Protein AF-A0A662U3Y4-F1 (afdb_monomer_lite)

Sequence (164 aa):
MKIFAPLILTIVFHELVHVAIAVKLGYKVKVGYGRIRFNPVMYVKVVSGIRKKHYIAIILSPLIILSLAAIGLALVIPNSLIKQALSVLFIMNTAGSSGDILLALSVMRISEDALVEDYGTMIVANKPIPSPYSERVSLIVKLLAILAVLTLIVLFKVKVIVVK

pLDDT: mean 86.78, std 12.14, range [46.12, 98.06]

Structure (mmCIF, N/CA/C/O backbone):
data_AF-A0A662U3Y4-F1
#
_entry.id   AF-A0A662U3Y4-F1
#
loop_
_atom_site.group_PDB
_atom_site.id
_atom_site.type_symbol
_atom_site.label_atom_id
_atom_site.label_alt_id
_atom_site.label_comp_id
_atom_site.label_asym_id
_atom_site.label_entity_id
_atom_site.label_seq_id
_atom_site.pdbx_PDB_ins_code
_atom_site.Cartn_x
_atom_site.Cartn_y
_atom_site.Cartn_z
_atom_site.occupancy
_atom_site.B_iso_or_equiv
_atom_site.auth_seq_id
_atom_site.auth_comp_id
_atom_site.auth_asym_id
_atom_site.auth_atom_id
_atom_site.pdbx_PDB_model_num
ATOM 1 N N . MET A 1 1 ? 2.814 -4.143 -26.280 1.00 49.00 1 MET A N 1
ATOM 2 C CA . MET A 1 1 ? 2.608 -5.322 -25.400 1.00 49.00 1 MET A CA 1
ATOM 3 C C . MET A 1 1 ? 3.554 -5.403 -24.193 1.00 49.00 1 MET A C 1
ATOM 5 O O . MET A 1 1 ? 3.111 -5.891 -23.166 1.00 49.00 1 MET A O 1
ATOM 9 N N . LYS A 1 2 ? 4.806 -4.907 -24.253 1.00 64.75 2 LYS A N 1
ATOM 10 C CA . LYS A 1 2 ? 5.829 -5.117 -23.198 1.00 64.75 2 LYS A CA 1
ATOM 11 C C . LYS A 1 2 ? 5.520 -4.534 -21.798 1.00 64.75 2 LYS A C 1
ATOM 13 O O . LYS A 1 2 ? 6.043 -5.056 -20.826 1.00 64.75 2 LYS A O 1
ATOM 18 N N . ILE A 1 3 ? 4.677 -3.501 -21.680 1.00 72.00 3 ILE A N 1
ATOM 19 C CA . ILE A 1 3 ? 4.374 -2.818 -20.395 1.00 72.00 3 ILE A CA 1
ATOM 20 C C . ILE A 1 3 ? 3.070 -3.325 -19.750 1.00 72.00 3 ILE A C 1
ATOM 22 O O . ILE A 1 3 ? 2.935 -3.332 -18.530 1.00 72.00 3 ILE A O 1
ATOM 26 N N . PHE A 1 4 ? 2.124 -3.815 -20.557 1.00 82.19 4 PHE A N 1
ATOM 27 C CA . PHE A 1 4 ? 0.812 -4.259 -20.074 1.00 82.19 4 PHE A CA 1
ATOM 28 C C . PHE A 1 4 ? 0.886 -5.521 -19.210 1.00 82.19 4 PHE A C 1
ATOM 30 O O . PHE A 1 4 ? 0.186 -5.612 -18.208 1.00 82.19 4 PHE A O 1
ATOM 37 N N . ALA A 1 5 ? 1.755 -6.473 -19.560 1.00 86.81 5 ALA A N 1
ATOM 38 C CA . ALA A 1 5 ? 1.930 -7.682 -18.758 1.00 86.81 5 ALA A CA 1
ATOM 39 C C . ALA A 1 5 ? 2.477 -7.371 -17.345 1.00 86.81 5 ALA A C 1
ATOM 41 O O . ALA A 1 5 ? 1.836 -7.779 -16.378 1.00 86.81 5 ALA A O 1
ATOM 42 N N . PRO A 1 6 ? 3.566 -6.588 -17.179 1.00 86.12 6 PRO A N 1
ATOM 43 C CA . PRO A 1 6 ? 4.014 -6.133 -15.860 1.00 86.12 6 PRO A CA 1
ATOM 44 C C . PRO A 1 6 ? 2.945 -5.375 -15.064 1.00 86.12 6 PRO A C 1
ATOM 46 O O . PRO A 1 6 ? 2.835 -5.579 -13.860 1.00 86.12 6 PRO A O 1
ATOM 49 N N . LEU A 1 7 ? 2.131 -4.539 -15.719 1.00 88.12 7 LEU A N 1
ATOM 50 C CA . LEU A 1 7 ? 1.027 -3.821 -15.072 1.00 88.12 7 LEU A CA 1
ATOM 51 C C . LEU A 1 7 ? -0.002 -4.777 -14.458 1.00 88.12 7 LEU A C 1
ATOM 53 O O . LEU A 1 7 ? -0.304 -4.675 -13.272 1.00 88.12 7 LEU A O 1
ATOM 57 N N . ILE A 1 8 ? -0.506 -5.725 -15.252 1.00 90.00 8 ILE A N 1
ATOM 58 C CA . ILE A 1 8 ? -1.490 -6.714 -14.789 1.00 90.00 8 ILE A CA 1
ATOM 59 C C . ILE A 1 8 ? -0.893 -7.565 -13.665 1.00 90.00 8 ILE A C 1
ATOM 61 O O . ILE A 1 8 ? -1.531 -7.757 -12.632 1.00 90.00 8 ILE A O 1
ATOM 65 N N . LEU A 1 9 ? 0.351 -8.023 -13.834 1.00 90.94 9 LEU A N 1
ATOM 66 C CA . LEU A 1 9 ? 1.056 -8.791 -12.809 1.00 90.94 9 LEU A CA 1
ATOM 67 C C . LEU A 1 9 ? 1.222 -8.002 -11.510 1.00 90.94 9 LEU A C 1
ATOM 69 O O . LEU A 1 9 ? 1.093 -8.584 -10.440 1.00 90.94 9 LEU A O 1
ATOM 73 N N . THR A 1 10 ? 1.463 -6.693 -11.585 1.00 93.69 10 THR A N 1
ATOM 74 C CA . THR A 1 10 ? 1.586 -5.846 -10.391 1.00 93.69 10 THR A CA 1
ATOM 75 C C . THR A 1 10 ? 0.298 -5.852 -9.583 1.00 93.69 10 THR A C 1
ATOM 77 O O . THR A 1 10 ? 0.357 -6.071 -8.380 1.00 93.69 10 THR A O 1
ATOM 80 N N . ILE A 1 11 ? -0.854 -5.682 -10.239 1.00 91.12 11 ILE A N 1
ATOM 81 C CA . ILE A 1 11 ? -2.164 -5.722 -9.572 1.00 91.12 11 ILE A CA 1
ATOM 82 C C . ILE A 1 11 ? -2.371 -7.089 -8.913 1.00 91.12 11 ILE A C 1
ATOM 84 O O . ILE A 1 11 ? -2.709 -7.166 -7.738 1.00 91.12 11 ILE A O 1
ATOM 88 N N . VAL A 1 12 ? -2.106 -8.175 -9.645 1.00 92.06 12 VAL A N 1
ATOM 89 C CA . VAL A 1 12 ? -2.259 -9.537 -9.114 1.00 92.06 12 VAL A CA 1
ATOM 90 C C . VAL A 1 12 ? -1.364 -9.759 -7.894 1.00 92.06 12 VAL A C 1
ATOM 92 O O . VAL A 1 12 ? -1.845 -10.214 -6.861 1.00 92.06 12 VAL A O 1
ATOM 95 N N . PHE A 1 13 ? -0.074 -9.426 -7.976 1.00 95.00 13 PHE A N 1
ATOM 96 C CA . PHE A 1 13 ? 0.845 -9.610 -6.854 1.00 95.00 13 PHE A CA 1
ATOM 97 C C . PHE A 1 13 ? 0.498 -8.724 -5.659 1.00 95.00 13 PHE A C 1
ATOM 99 O O . PHE A 1 13 ? 0.624 -9.181 -4.526 1.00 95.00 13 PHE A O 1
ATOM 106 N N . HIS A 1 14 ? 0.052 -7.494 -5.898 1.00 95.31 14 HIS A N 1
ATOM 107 C CA . HIS A 1 14 ? -0.353 -6.562 -4.852 1.00 95.31 14 HIS A CA 1
ATOM 108 C C . HIS A 1 14 ? -1.487 -7.142 -4.000 1.00 95.31 14 HIS A C 1
ATOM 110 O O . HIS A 1 14 ? -1.327 -7.328 -2.793 1.00 95.31 14 HIS A O 1
ATOM 116 N N . GLU A 1 15 ? -2.576 -7.558 -4.648 1.00 91.44 15 GLU A N 1
ATOM 117 C CA . GLU A 1 15 ? -3.715 -8.177 -3.964 1.00 91.44 15 GLU A CA 1
ATOM 118 C C . GLU A 1 15 ? -3.331 -9.497 -3.282 1.00 91.44 15 GLU A C 1
ATOM 120 O O . GLU A 1 15 ? -3.733 -9.771 -2.149 1.00 91.44 15 GLU A O 1
ATOM 125 N N . LEU A 1 16 ? -2.495 -10.317 -3.932 1.00 93.50 16 LEU A N 1
ATOM 126 C CA . LEU A 1 16 ? -2.018 -11.572 -3.346 1.00 93.50 16 LEU A CA 1
ATOM 127 C C . LEU A 1 16 ? -1.214 -11.353 -2.063 1.00 93.50 16 LEU A C 1
ATOM 129 O O . LEU A 1 16 ? -1.311 -12.174 -1.151 1.00 93.50 16 LEU A O 1
ATOM 133 N N . VAL A 1 17 ? -0.441 -10.271 -1.962 1.00 96.06 17 VAL A N 1
ATOM 134 C CA . VAL A 1 17 ? 0.312 -9.963 -0.741 1.00 96.06 17 VAL A CA 1
ATOM 135 C C . VAL A 1 17 ? -0.630 -9.590 0.404 1.00 96.06 17 VAL A C 1
ATOM 137 O O . VAL A 1 17 ? -0.460 -10.130 1.500 1.00 96.06 17 VAL A O 1
ATOM 140 N N . HIS A 1 18 ? -1.666 -8.777 0.164 1.00 93.75 18 HIS A N 1
ATOM 141 C CA . HIS A 1 18 ? -2.695 -8.524 1.181 1.00 93.75 18 HIS A CA 1
ATOM 142 C C . HIS A 1 18 ? -3.328 -9.828 1.675 1.00 93.75 18 HIS A C 1
ATOM 144 O O . HIS A 1 18 ? -3.387 -10.074 2.883 1.00 93.75 18 HIS A O 1
ATOM 150 N N . VAL A 1 19 ? -3.754 -10.694 0.745 1.00 91.94 19 VAL A N 1
ATOM 151 C CA . VAL A 1 19 ? -4.352 -12.000 1.063 1.00 91.94 19 VAL A CA 1
ATOM 152 C C . VAL A 1 19 ? -3.383 -12.852 1.879 1.00 91.94 19 VAL A C 1
ATOM 154 O O . VAL A 1 19 ? -3.763 -13.391 2.919 1.00 91.94 19 VAL A O 1
ATOM 157 N N . ALA A 1 20 ? -2.128 -12.961 1.442 1.00 95.00 20 ALA A N 1
ATOM 158 C CA . ALA A 1 20 ? -1.118 -13.782 2.098 1.00 95.00 20 ALA A CA 1
ATOM 159 C C . ALA A 1 20 ? -0.863 -13.326 3.540 1.00 95.00 20 ALA 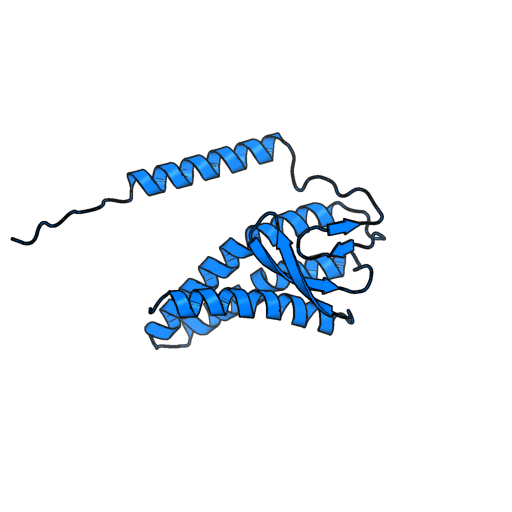A C 1
ATOM 161 O O . ALA A 1 20 ? -0.805 -14.157 4.449 1.00 95.00 20 ALA A O 1
ATOM 162 N N . ILE A 1 21 ? -0.755 -12.015 3.774 1.00 96.19 21 ILE A N 1
ATOM 163 C CA . ILE A 1 21 ? -0.555 -11.473 5.121 1.00 96.19 21 ILE A CA 1
ATOM 164 C C . ILE A 1 21 ? -1.811 -11.625 5.979 1.00 96.19 21 ILE A C 1
ATOM 166 O O . ILE A 1 21 ? -1.694 -12.010 7.142 1.00 96.19 21 ILE A O 1
ATOM 170 N N . ALA A 1 22 ? -3.006 -11.419 5.423 1.00 93.19 22 ALA A N 1
ATOM 171 C CA . ALA A 1 22 ? -4.255 -11.645 6.145 1.00 93.19 22 ALA A CA 1
ATOM 172 C C . ALA A 1 22 ? -4.387 -13.107 6.607 1.00 93.19 22 ALA A C 1
ATOM 174 O O . ALA A 1 22 ? -4.622 -13.361 7.791 1.00 93.19 22 ALA A O 1
ATOM 175 N N . VAL A 1 23 ? -4.148 -14.067 5.708 1.00 93.69 23 VAL A N 1
ATOM 176 C CA . VAL A 1 23 ? -4.168 -15.504 6.024 1.00 93.69 23 VAL A CA 1
ATOM 177 C C . VAL A 1 23 ? -3.096 -15.857 7.056 1.00 93.69 23 VAL A C 1
ATOM 179 O O . VAL A 1 23 ? -3.395 -16.545 8.032 1.00 93.69 23 VAL A O 1
ATOM 182 N N . LYS A 1 24 ? -1.869 -15.337 6.908 1.00 96.06 24 LYS A N 1
ATOM 183 C CA . LYS A 1 24 ? -0.775 -15.552 7.872 1.00 96.06 24 LYS A CA 1
ATOM 184 C C . LYS A 1 24 ? -1.115 -15.037 9.275 1.00 96.06 24 LYS A C 1
ATOM 186 O O . LYS A 1 24 ? -0.691 -15.631 10.261 1.00 96.06 24 LYS A O 1
ATOM 191 N N . LEU A 1 25 ? -1.886 -13.956 9.374 1.00 94.94 25 LEU A N 1
ATOM 192 C CA . LEU A 1 25 ? -2.363 -13.390 10.640 1.00 94.94 25 LEU A CA 1
ATOM 193 C C . LEU A 1 25 ? -3.614 -14.097 11.200 1.00 94.94 25 LEU A C 1
ATOM 195 O O . LEU A 1 25 ? -4.156 -13.658 12.217 1.00 94.94 25 LEU A O 1
ATOM 199 N N . GLY A 1 26 ? -4.060 -15.187 10.567 1.00 92.94 26 GLY A N 1
ATOM 200 C CA . GLY A 1 26 ? -5.170 -16.025 11.025 1.00 92.94 26 GLY A CA 1
ATOM 201 C C . GLY A 1 26 ? -6.549 -15.579 10.540 1.00 92.94 26 GLY A C 1
ATOM 202 O O . GLY A 1 26 ? -7.561 -16.077 11.035 1.00 92.94 26 GLY A O 1
ATOM 203 N N . TYR A 1 27 ? -6.623 -14.650 9.586 1.00 90.75 27 TYR A N 1
ATOM 204 C CA . TYR A 1 27 ? -7.894 -14.177 9.051 1.00 90.75 27 TYR A CA 1
ATOM 205 C C . TYR A 1 27 ? -8.389 -15.045 7.899 1.00 90.75 27 TYR A C 1
ATOM 207 O O . TYR A 1 27 ? -7.638 -15.431 7.004 1.00 90.75 27 TYR A O 1
ATOM 215 N N . LYS A 1 28 ? -9.698 -15.314 7.892 1.00 85.06 28 LYS A N 1
ATOM 216 C CA . LYS A 1 28 ? -10.365 -15.952 6.755 1.00 85.06 28 LYS A CA 1
ATOM 217 C C . LYS A 1 28 ? -10.693 -14.898 5.709 1.00 85.06 28 LYS A C 1
ATOM 219 O O . LYS A 1 28 ? -11.396 -13.929 5.999 1.00 85.06 28 LYS A O 1
ATOM 224 N N . VAL A 1 29 ? -10.216 -15.134 4.498 1.00 81.75 29 VAL A N 1
ATOM 225 C CA . VAL A 1 29 ? -10.371 -14.238 3.359 1.00 81.75 29 VAL A CA 1
ATOM 226 C C . VAL A 1 29 ? -11.353 -14.851 2.362 1.00 81.75 29 VAL A C 1
ATOM 228 O O . VAL A 1 29 ? -11.298 -16.049 2.090 1.00 81.75 29 VAL A O 1
ATOM 231 N N . LYS A 1 30 ? -12.260 -14.041 1.820 1.00 75.56 30 LYS A N 1
ATOM 232 C CA . LYS A 1 30 ? -13.125 -14.394 0.693 1.00 75.56 30 LYS A CA 1
ATOM 233 C C . LYS A 1 30 ? -12.840 -13.437 -0.455 1.00 75.56 30 LYS A C 1
ATOM 235 O O . LYS A 1 30 ? -12.871 -12.225 -0.269 1.00 75.56 30 LYS A O 1
ATOM 240 N N . VAL A 1 31 ? -12.586 -13.992 -1.633 1.00 69.25 31 VAL A N 1
ATOM 241 C CA . VAL A 1 31 ? -12.493 -13.217 -2.872 1.00 69.25 31 VAL A CA 1
ATOM 242 C C . VAL A 1 31 ? -13.903 -13.087 -3.439 1.00 69.25 31 VAL A C 1
ATOM 244 O O . VAL A 1 31 ? -14.620 -14.083 -3.550 1.00 69.25 31 VAL A O 1
ATOM 247 N N . GLY A 1 32 ? -14.319 -11.862 -3.739 1.00 66.38 32 GLY A N 1
ATOM 248 C CA . GLY A 1 32 ? -15.626 -11.545 -4.301 1.00 66.38 32 GLY A CA 1
ATOM 249 C C . GLY A 1 32 ? -15.509 -10.713 -5.572 1.00 66.38 32 GLY A C 1
ATOM 250 O O . GLY A 1 32 ? -14.464 -10.132 -5.867 1.00 66.38 32 GLY A O 1
ATOM 251 N N . TYR A 1 33 ? -16.608 -10.639 -6.319 1.00 61.56 33 TYR A N 1
ATOM 252 C CA . TYR A 1 33 ? -16.770 -9.692 -7.417 1.00 61.56 33 TYR A CA 1
ATOM 253 C C . TYR A 1 33 ? -17.839 -8.669 -7.026 1.00 61.56 33 TYR A C 1
ATOM 255 O O . TYR A 1 33 ? -18.850 -9.011 -6.410 1.00 61.56 33 TYR A O 1
ATOM 263 N N . GLY A 1 34 ? -17.597 -7.401 -7.335 1.00 65.06 34 GLY A N 1
ATOM 264 C CA . GLY A 1 34 ? -18.495 -6.300 -7.008 1.00 65.06 34 GLY A CA 1
ATOM 265 C C . GLY A 1 34 ? -18.489 -5.228 -8.087 1.00 65.06 34 GLY A C 1
ATOM 266 O O . GLY A 1 34 ? -17.909 -5.398 -9.161 1.00 65.06 34 GLY A O 1
ATOM 267 N N . ARG A 1 35 ? -19.144 -4.102 -7.799 1.00 61.69 35 ARG A N 1
ATOM 268 C CA . ARG A 1 35 ? -19.226 -2.964 -8.717 1.00 61.69 35 ARG A CA 1
ATOM 269 C C . ARG A 1 35 ? -19.044 -1.659 -7.946 1.00 61.69 35 ARG A C 1
ATOM 271 O O . ARG A 1 35 ? -19.847 -1.361 -7.068 1.00 61.69 35 ARG A O 1
ATOM 278 N N . ILE A 1 36 ? -18.021 -0.871 -8.286 1.00 60.94 36 ILE A N 1
ATOM 279 C CA . ILE A 1 36 ? -17.909 0.524 -7.826 1.00 60.94 36 ILE A CA 1
ATOM 280 C C . ILE A 1 36 ? -18.436 1.407 -8.955 1.00 60.94 36 ILE A C 1
ATOM 282 O O . ILE A 1 36 ? -17.811 1.522 -10.012 1.00 60.94 36 ILE A O 1
ATOM 286 N N . ARG A 1 37 ? -19.611 2.015 -8.746 1.00 68.31 37 ARG A N 1
ATOM 287 C CA . ARG A 1 37 ? -20.399 2.685 -9.797 1.00 68.31 37 ARG A CA 1
ATOM 288 C C . ARG A 1 37 ? -20.646 1.750 -10.992 1.00 68.31 37 ARG A C 1
ATOM 290 O O . ARG A 1 37 ? -21.503 0.877 -10.907 1.00 68.31 37 ARG A O 1
ATOM 297 N N . PHE A 1 38 ? -19.893 1.906 -12.082 1.00 56.59 38 PHE A N 1
ATOM 298 C CA . PHE A 1 38 ? -20.043 1.115 -13.308 1.00 56.59 38 PHE A CA 1
ATOM 299 C C . PHE A 1 38 ? -18.941 0.068 -13.504 1.00 56.59 38 PHE A C 1
ATOM 301 O O . PHE A 1 38 ? -19.165 -0.879 -14.261 1.00 56.59 38 PHE A O 1
ATOM 308 N N . ASN A 1 39 ? -17.809 0.184 -12.799 1.00 46.12 39 ASN A N 1
ATOM 309 C CA . ASN A 1 39 ? -16.642 -0.667 -13.015 1.00 46.12 39 ASN A CA 1
ATOM 310 C C . ASN A 1 39 ? -16.738 -1.951 -12.179 1.00 46.12 39 ASN A C 1
ATOM 312 O O . ASN A 1 39 ? -16.915 -1.857 -10.957 1.00 46.12 39 ASN A O 1
ATOM 316 N N . PRO A 1 40 ? -16.613 -3.141 -12.797 1.00 60.06 40 PRO A N 1
ATOM 317 C CA . PRO A 1 40 ? -16.452 -4.375 -12.049 1.00 60.06 40 PRO A CA 1
ATOM 318 C C . PRO A 1 40 ? -15.118 -4.329 -11.302 1.00 60.06 40 PRO A C 1
ATOM 320 O O . PRO A 1 40 ? -14.085 -3.997 -11.883 1.00 60.06 40 PRO A O 1
ATOM 323 N N . VAL A 1 41 ? -15.149 -4.650 -10.014 1.00 61.25 41 VAL A N 1
ATOM 324 C CA . VAL A 1 41 ? -13.948 -4.768 -9.184 1.00 61.25 41 VAL A CA 1
ATOM 325 C C . VAL A 1 41 ? -13.916 -6.156 -8.569 1.00 61.25 41 VAL A C 1
ATOM 327 O O . VAL A 1 41 ? -14.935 -6.649 -8.079 1.00 61.25 41 VAL A O 1
ATOM 330 N N . MET A 1 42 ? -12.756 -6.804 -8.615 1.00 59.75 42 MET A N 1
ATOM 331 C CA . MET A 1 42 ? -12.497 -7.924 -7.719 1.00 59.75 42 MET A CA 1
ATOM 332 C C . MET A 1 42 ? -12.076 -7.341 -6.382 1.00 59.75 42 MET A C 1
ATOM 334 O O . MET A 1 42 ? -11.295 -6.393 -6.351 1.00 59.75 42 MET A O 1
ATOM 338 N N . TYR A 1 43 ? -12.630 -7.871 -5.300 1.00 60.66 43 TYR A N 1
ATOM 339 C CA . TYR A 1 43 ? -12.295 -7.412 -3.964 1.00 60.66 43 TYR A CA 1
ATOM 340 C C . TYR A 1 43 ? -12.016 -8.585 -3.038 1.00 60.66 43 TYR A C 1
ATOM 342 O O . TYR A 1 43 ? -12.537 -9.693 -3.199 1.00 60.66 43 TYR A O 1
ATOM 350 N N . VAL A 1 44 ? -11.184 -8.317 -2.046 1.00 62.66 44 VAL A N 1
ATOM 351 C CA . VAL A 1 44 ? -10.785 -9.262 -1.017 1.00 62.66 44 VAL A CA 1
ATOM 352 C C . VAL A 1 44 ? -11.452 -8.819 0.280 1.00 62.66 44 VAL A C 1
ATOM 354 O O . VAL A 1 44 ? -11.170 -7.741 0.785 1.00 62.66 44 VAL A O 1
ATOM 357 N N . LYS A 1 45 ? -12.370 -9.631 0.814 1.00 66.56 45 LYS A N 1
ATOM 358 C CA . LYS A 1 45 ? -13.049 -9.360 2.088 1.00 66.56 45 LYS A CA 1
ATOM 359 C C . LYS A 1 45 ? -12.539 -10.293 3.175 1.00 66.56 45 LYS A C 1
ATOM 361 O O . LYS A 1 45 ? -12.514 -11.513 2.999 1.00 66.56 45 LYS A O 1
ATOM 366 N N . VAL A 1 46 ? -12.227 -9.739 4.340 1.00 66.88 46 VAL A N 1
ATOM 367 C CA . VAL A 1 46 ? -12.013 -10.530 5.556 1.00 66.88 46 VAL A CA 1
ATOM 368 C C . VAL A 1 46 ? -13.358 -10.768 6.248 1.00 66.88 46 VAL A C 1
ATOM 370 O O . VAL A 1 46 ? -14.165 -9.858 6.407 1.00 66.88 46 VAL A O 1
ATOM 373 N N . VAL A 1 47 ? -13.634 -12.018 6.631 1.00 65.94 47 VAL A N 1
ATOM 374 C CA . VAL A 1 47 ? -14.964 -12.458 7.116 1.00 65.94 47 VAL A CA 1
ATOM 375 C C . VAL A 1 47 ? -15.258 -12.014 8.561 1.00 65.94 47 VAL A C 1
ATOM 377 O O . VAL A 1 47 ? -16.385 -12.139 9.027 1.00 65.94 47 VAL A O 1
ATOM 380 N N . SER A 1 48 ? -14.266 -11.482 9.269 1.00 74.31 48 SER A N 1
ATOM 381 C CA . SER A 1 48 ? -14.347 -11.088 10.678 1.00 74.31 48 SER A CA 1
ATOM 382 C C . SER A 1 48 ? -13.755 -9.701 10.902 1.00 74.31 48 SER A C 1
ATOM 384 O O . SER A 1 48 ? -12.880 -9.282 10.146 1.00 74.31 48 SER A O 1
ATOM 386 N N . GLY A 1 49 ? -14.136 -9.046 11.999 1.00 83.50 49 GLY A N 1
ATOM 387 C CA . GLY A 1 49 ? -13.478 -7.822 12.450 1.00 83.50 49 GLY A CA 1
ATOM 388 C C . GLY A 1 49 ? -11.961 -8.002 12.593 1.00 83.50 49 GLY A C 1
ATOM 389 O O . GLY A 1 49 ? -11.478 -8.911 13.275 1.00 83.50 49 GLY A O 1
ATOM 390 N N . ILE A 1 50 ? -11.201 -7.140 11.927 1.00 90.69 50 ILE A N 1
ATOM 391 C CA . ILE A 1 50 ? -9.741 -7.126 11.928 1.00 90.69 50 ILE A CA 1
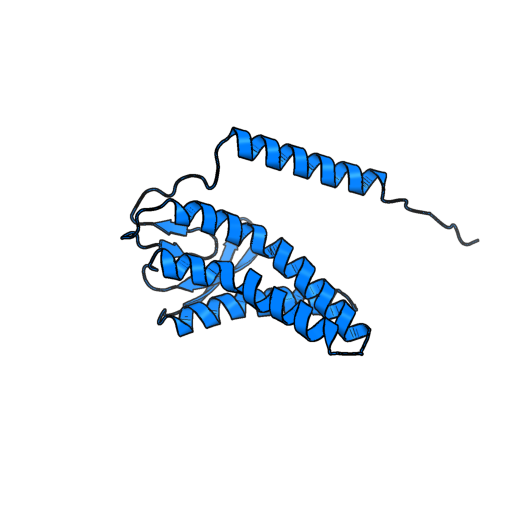ATOM 392 C C . ILE A 1 50 ? -9.279 -6.189 13.040 1.00 90.69 50 ILE A C 1
ATOM 394 O O . ILE A 1 50 ? -9.738 -5.054 13.147 1.00 90.69 50 ILE A O 1
ATOM 398 N N . ARG A 1 51 ? -8.334 -6.642 13.869 1.00 92.56 51 ARG A N 1
ATOM 399 C CA . ARG A 1 51 ? -7.722 -5.774 14.884 1.00 92.56 51 ARG A CA 1
ATOM 400 C C . ARG A 1 51 ? -6.965 -4.650 14.188 1.00 92.56 51 ARG A C 1
ATOM 402 O O . ARG A 1 51 ? -6.216 -4.930 13.254 1.00 92.56 51 ARG A O 1
ATOM 409 N N . LYS A 1 52 ? -7.064 -3.420 14.697 1.00 92.06 52 LYS A N 1
ATOM 410 C CA . LYS A 1 52 ? -6.372 -2.227 14.168 1.00 92.06 52 LYS A CA 1
ATOM 411 C C . LYS A 1 52 ? -4.941 -2.502 13.677 1.00 92.06 52 LYS A C 1
ATOM 413 O O . LYS A 1 52 ? -4.617 -2.244 12.520 1.00 92.06 52 LYS A O 1
ATOM 418 N N . LYS A 1 53 ? -4.089 -3.078 14.536 1.00 94.44 53 LYS A N 1
ATOM 419 C CA . LYS A 1 53 ? -2.678 -3.373 14.212 1.00 94.44 53 LYS A CA 1
ATOM 420 C C . LYS A 1 53 ? -2.524 -4.356 13.053 1.00 94.44 53 LYS A C 1
ATOM 422 O O . LYS A 1 53 ? -1.640 -4.195 12.219 1.00 94.44 53 LYS A O 1
ATOM 427 N N . HIS A 1 54 ? -3.387 -5.367 13.001 1.00 95.19 54 HIS A N 1
ATOM 428 C CA . HIS A 1 54 ? -3.374 -6.358 11.932 1.00 95.19 54 HIS A CA 1
ATOM 429 C C . HIS A 1 54 ? -3.865 -5.754 10.620 1.00 95.19 54 HIS A C 1
ATOM 431 O O . HIS A 1 54 ? -3.266 -6.019 9.588 1.00 95.19 54 HIS A O 1
ATOM 437 N N . TYR A 1 55 ? -4.893 -4.902 10.663 1.00 94.38 55 TYR A N 1
ATOM 438 C CA . TYR A 1 55 ? -5.383 -4.200 9.481 1.00 94.38 55 TYR A CA 1
ATOM 439 C C . TYR A 1 55 ? -4.277 -3.347 8.855 1.00 94.38 55 TYR A C 1
ATOM 441 O O . TYR A 1 55 ? -3.970 -3.521 7.682 1.00 94.38 55 TYR A O 1
ATOM 449 N N . ILE A 1 56 ? -3.597 -2.520 9.661 1.00 95.44 56 ILE A N 1
ATOM 450 C CA . ILE A 1 56 ? -2.464 -1.696 9.206 1.00 95.44 56 ILE A CA 1
ATOM 451 C C . ILE A 1 56 ? -1.351 -2.568 8.605 1.00 95.44 56 ILE A C 1
ATOM 453 O O . ILE A 1 56 ? -0.822 -2.245 7.543 1.00 95.44 56 ILE A O 1
ATOM 457 N N . ALA A 1 57 ? -1.011 -3.686 9.255 1.00 96.75 57 ALA A N 1
ATOM 458 C CA . ALA A 1 57 ? 0.000 -4.610 8.748 1.00 96.75 57 ALA A CA 1
ATOM 459 C C . ALA A 1 57 ? -0.396 -5.239 7.403 1.00 96.75 57 ALA A C 1
ATOM 461 O O . ALA A 1 57 ? 0.452 -5.366 6.526 1.00 96.75 57 ALA A O 1
ATOM 462 N N . ILE A 1 58 ? -1.668 -5.610 7.225 1.00 95.19 58 ILE A N 1
ATOM 463 C CA . ILE A 1 58 ? -2.185 -6.181 5.975 1.00 95.19 58 ILE A CA 1
ATOM 464 C C . ILE A 1 58 ? -2.123 -5.145 4.857 1.00 95.19 58 ILE A C 1
ATOM 466 O O . ILE A 1 58 ? -1.548 -5.430 3.807 1.00 95.19 58 ILE A O 1
ATOM 470 N N . ILE A 1 59 ? -2.665 -3.944 5.068 1.00 94.69 59 ILE A N 1
ATOM 471 C CA . ILE A 1 59 ? -2.774 -2.948 3.994 1.00 94.69 59 ILE A CA 1
ATOM 472 C C . ILE A 1 59 ? -1.425 -2.337 3.603 1.00 94.69 59 ILE A C 1
ATOM 474 O O . ILE A 1 59 ? -1.194 -2.047 2.442 1.00 94.69 59 ILE A O 1
ATOM 478 N N . LEU A 1 60 ? -0.477 -2.185 4.531 1.00 97.50 60 LEU A N 1
ATOM 479 C CA . LEU A 1 60 ? 0.850 -1.662 4.179 1.00 97.50 60 LEU A CA 1
ATOM 480 C C . LEU A 1 60 ? 1.793 -2.744 3.636 1.00 97.50 60 LEU A C 1
ATOM 482 O O . LEU A 1 60 ? 2.902 -2.435 3.193 1.00 97.50 60 LEU A O 1
ATOM 486 N N . SER A 1 61 ? 1.384 -4.015 3.666 1.00 97.50 61 SER A N 1
ATOM 487 C CA . SER A 1 61 ? 2.269 -5.111 3.281 1.00 97.50 61 SER A CA 1
ATOM 488 C C . SER A 1 61 ? 2.690 -5.117 1.809 1.00 97.50 61 SER A C 1
ATOM 490 O O . SER A 1 61 ? 3.881 -5.345 1.589 1.00 97.50 61 SER A O 1
ATOM 492 N N . PRO A 1 62 ? 1.845 -4.820 0.798 1.00 97.50 62 PRO A N 1
ATOM 493 C CA . PRO A 1 62 ? 2.314 -4.791 -0.587 1.00 97.50 62 PRO A CA 1
ATOM 494 C C . PRO A 1 62 ? 3.304 -3.660 -0.820 1.00 97.50 62 PRO A C 1
ATOM 496 O O . PRO A 1 62 ? 4.338 -3.873 -1.456 1.00 97.50 62 PRO A O 1
ATOM 499 N N . LEU A 1 63 ? 3.051 -2.481 -0.238 1.00 97.81 63 LEU A N 1
ATOM 500 C CA . LEU A 1 63 ? 3.975 -1.354 -0.309 1.00 97.81 63 LEU A CA 1
ATOM 501 C C . LEU A 1 63 ? 5.362 -1.745 0.200 1.00 97.81 63 LEU A C 1
ATOM 503 O O . LEU A 1 63 ? 6.350 -1.412 -0.439 1.00 97.81 63 LEU A O 1
ATOM 507 N N . ILE A 1 64 ? 5.454 -2.459 1.321 1.00 97.88 64 ILE A N 1
ATOM 508 C CA . ILE A 1 64 ? 6.747 -2.827 1.908 1.00 97.88 64 ILE A CA 1
ATOM 509 C C . ILE A 1 64 ? 7.364 -4.018 1.163 1.00 97.88 64 ILE A C 1
ATOM 511 O O . ILE A 1 64 ? 8.489 -3.932 0.673 1.00 97.88 64 ILE A O 1
ATOM 515 N N . ILE A 1 65 ? 6.638 -5.131 1.058 1.00 98.06 65 ILE A N 1
ATOM 516 C CA . ILE A 1 65 ? 7.175 -6.409 0.575 1.00 98.06 65 ILE A CA 1
ATOM 517 C C . ILE A 1 65 ? 7.515 -6.334 -0.912 1.00 98.06 65 ILE A C 1
ATOM 519 O O . ILE A 1 65 ? 8.630 -6.688 -1.296 1.00 98.06 65 ILE A O 1
ATOM 523 N N . LEU A 1 66 ? 6.591 -5.854 -1.752 1.00 97.50 66 LEU A N 1
ATOM 524 C CA . LEU A 1 66 ? 6.823 -5.822 -3.197 1.00 97.50 66 LEU A CA 1
ATOM 525 C C . LEU A 1 66 ? 7.846 -4.762 -3.584 1.00 97.50 66 LEU A C 1
ATOM 527 O O . LEU A 1 66 ? 8.645 -5.007 -4.483 1.00 97.50 66 LEU A O 1
ATOM 531 N N . SER A 1 67 ? 7.883 -3.624 -2.890 1.00 96.94 67 SER A N 1
ATOM 532 C CA . SER A 1 67 ? 8.872 -2.585 -3.185 1.00 96.94 67 SER A CA 1
ATOM 533 C C . SER A 1 67 ? 10.288 -3.032 -2.832 1.00 96.94 67 SER A C 1
ATOM 535 O O . SER A 1 67 ? 11.197 -2.882 -3.649 1.00 96.94 67 SER A O 1
ATOM 537 N N . LEU A 1 68 ? 10.480 -3.642 -1.655 1.00 97.88 68 LEU A N 1
ATOM 538 C CA . LEU A 1 68 ? 11.781 -4.184 -1.258 1.00 97.88 68 LEU A CA 1
ATOM 539 C C . LEU A 1 68 ? 12.210 -5.341 -2.165 1.00 97.88 68 LEU A C 1
ATOM 541 O O . LEU A 1 68 ? 13.365 -5.382 -2.591 1.00 97.88 68 LEU A O 1
ATOM 545 N N . ALA A 1 69 ? 11.287 -6.243 -2.513 1.00 97.31 69 ALA A N 1
ATOM 546 C CA . ALA A 1 69 ? 11.566 -7.330 -3.445 1.00 97.31 69 ALA A CA 1
ATOM 547 C C . ALA A 1 69 ? 11.944 -6.800 -4.836 1.00 97.31 69 ALA A C 1
ATOM 549 O O . ALA A 1 69 ? 12.925 -7.257 -5.416 1.00 97.31 69 ALA A O 1
ATOM 550 N N . ALA A 1 70 ? 11.220 -5.807 -5.359 1.00 96.50 70 ALA A N 1
ATOM 551 C CA . ALA A 1 70 ? 11.496 -5.230 -6.670 1.00 96.50 70 ALA A CA 1
ATOM 552 C C . ALA A 1 70 ? 12.873 -4.564 -6.732 1.00 96.50 70 ALA A C 1
ATOM 554 O O . ALA A 1 70 ? 13.625 -4.818 -7.673 1.00 96.50 70 ALA A O 1
ATOM 555 N N . ILE A 1 71 ? 13.224 -3.768 -5.715 1.00 96.69 71 ILE A N 1
ATOM 556 C CA . ILE A 1 71 ? 14.548 -3.146 -5.609 1.00 96.69 71 ILE A CA 1
ATOM 557 C C . ILE A 1 71 ? 15.628 -4.227 -5.491 1.00 96.69 71 ILE A C 1
ATOM 559 O O . ILE A 1 71 ? 16.565 -4.238 -6.285 1.00 96.69 71 ILE A O 1
ATOM 563 N N . GLY A 1 72 ? 15.486 -5.161 -4.545 1.00 97.50 72 GLY A N 1
ATOM 564 C CA . GLY A 1 72 ? 16.481 -6.208 -4.304 1.00 97.50 72 GLY A CA 1
ATOM 565 C C . GLY A 1 72 ? 16.736 -7.075 -5.538 1.00 97.50 72 GLY A C 1
ATOM 566 O O . GLY A 1 72 ? 17.885 -7.278 -5.929 1.00 97.50 72 GLY A O 1
ATOM 567 N N . LEU A 1 73 ? 15.671 -7.522 -6.210 1.00 97.00 73 LEU A N 1
ATOM 568 C CA . LEU A 1 73 ? 15.775 -8.318 -7.434 1.00 97.00 73 LEU A CA 1
ATOM 569 C C . LEU A 1 73 ? 16.379 -7.517 -8.597 1.00 97.00 73 LEU A C 1
ATOM 571 O O . LEU A 1 73 ? 17.183 -8.058 -9.354 1.00 97.00 73 LEU A O 1
ATOM 575 N N . ALA A 1 74 ? 16.053 -6.227 -8.734 1.00 96.00 74 ALA A N 1
ATOM 576 C CA . ALA A 1 74 ? 16.594 -5.388 -9.805 1.00 96.00 74 ALA A CA 1
ATOM 577 C C . ALA A 1 74 ? 18.104 -5.131 -9.659 1.00 96.00 74 ALA A C 1
ATOM 579 O O . ALA A 1 74 ? 18.785 -4.890 -10.662 1.00 96.00 74 ALA A O 1
ATOM 580 N N . LEU A 1 75 ? 18.632 -5.196 -8.432 1.00 96.44 75 LEU A N 1
ATOM 581 C CA . LEU A 1 75 ? 20.063 -5.059 -8.157 1.00 96.44 75 LEU A CA 1
ATOM 582 C C . LEU A 1 75 ? 20.857 -6.312 -8.546 1.00 96.44 75 LEU A C 1
ATOM 584 O O . LEU A 1 75 ? 21.972 -6.182 -9.044 1.00 96.44 75 LEU A O 1
ATOM 588 N N . VAL A 1 76 ? 20.286 -7.508 -8.367 1.00 97.31 76 VAL A N 1
ATOM 589 C CA . VAL A 1 76 ? 21.001 -8.780 -8.589 1.00 97.31 76 VAL A CA 1
ATOM 590 C C . VAL A 1 76 ? 20.767 -9.393 -9.969 1.00 97.31 76 VAL A C 1
ATOM 592 O O . VAL A 1 76 ? 21.642 -10.080 -10.488 1.00 97.31 76 VAL A O 1
ATOM 595 N N . ILE A 1 77 ? 19.611 -9.155 -10.598 1.00 96.06 77 ILE A N 1
ATOM 596 C CA . ILE A 1 77 ? 19.285 -9.747 -11.902 1.00 96.06 77 ILE A CA 1
ATOM 597 C C . ILE A 1 77 ? 19.900 -8.898 -13.023 1.00 96.06 77 ILE A C 1
ATOM 599 O O . ILE A 1 77 ? 19.496 -7.751 -13.190 1.00 96.06 77 ILE A O 1
ATOM 603 N N . PRO A 1 78 ? 20.809 -9.425 -13.864 1.00 93.75 78 PRO A N 1
ATOM 604 C CA . PRO A 1 78 ? 21.467 -8.635 -14.909 1.00 93.75 78 PRO A CA 1
ATOM 605 C C . PRO A 1 78 ? 20.579 -8.371 -16.138 1.00 93.75 78 PRO A C 1
ATOM 607 O O . PRO A 1 78 ? 20.869 -7.478 -16.932 1.00 93.75 78 PRO A O 1
ATOM 610 N N . ASN A 1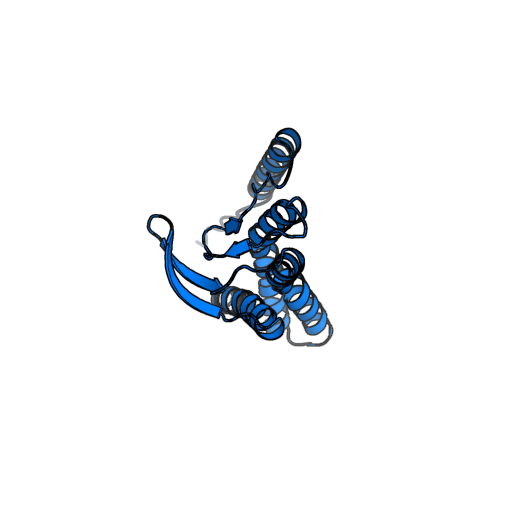 79 ? 19.487 -9.121 -16.310 1.00 95.62 79 ASN A N 1
ATOM 611 C CA . ASN A 1 79 ? 18.622 -9.029 -17.484 1.00 95.62 79 ASN A CA 1
ATOM 612 C C . ASN A 1 79 ? 17.845 -7.696 -17.534 1.00 95.62 79 ASN A C 1
ATOM 614 O O . ASN A 1 79 ? 17.021 -7.405 -16.665 1.00 95.62 79 ASN A O 1
ATOM 618 N N . SER A 1 80 ? 18.063 -6.910 -18.592 1.00 92.62 80 SER A N 1
ATOM 619 C CA . SER A 1 80 ? 17.476 -5.574 -18.760 1.00 92.62 80 SER A CA 1
ATOM 620 C C . SER A 1 80 ? 15.949 -5.573 -18.880 1.00 92.62 80 SER A C 1
ATOM 622 O O . SER A 1 80 ? 15.301 -4.670 -18.353 1.00 92.62 80 SER A O 1
ATOM 624 N N . LEU A 1 81 ? 15.360 -6.589 -19.519 1.00 91.38 81 LEU A N 1
ATOM 625 C CA . LEU A 1 81 ? 13.907 -6.728 -19.638 1.00 91.38 81 LEU A CA 1
ATOM 626 C C . LEU A 1 81 ? 13.271 -6.974 -18.263 1.00 91.38 81 LEU A C 1
ATOM 628 O O . LEU A 1 81 ? 12.264 -6.353 -17.927 1.00 91.38 81 LEU A O 1
ATOM 632 N N . ILE A 1 82 ? 13.882 -7.843 -17.451 1.00 92.81 82 ILE A N 1
ATOM 633 C CA . ILE A 1 82 ? 13.408 -8.125 -16.091 1.00 92.81 82 ILE A CA 1
ATOM 634 C C . ILE A 1 82 ? 13.531 -6.874 -15.220 1.00 92.81 82 ILE A C 1
ATOM 636 O O . ILE A 1 82 ? 12.577 -6.530 -14.528 1.00 92.81 82 ILE A O 1
ATOM 640 N N . LYS A 1 83 ? 14.645 -6.133 -15.306 1.00 94.44 83 LYS A N 1
ATOM 641 C CA . LYS A 1 83 ? 14.792 -4.856 -14.587 1.00 94.44 83 LYS A CA 1
ATOM 642 C C . LYS A 1 83 ? 13.683 -3.867 -14.941 1.00 94.44 83 LYS A C 1
ATOM 644 O O . LYS A 1 83 ? 13.090 -3.292 -14.038 1.00 94.44 83 LYS A O 1
ATOM 649 N N . GLN A 1 84 ? 13.356 -3.714 -16.227 1.00 91.94 84 GLN A N 1
ATOM 650 C CA . GLN A 1 84 ? 12.250 -2.852 -16.658 1.00 91.94 84 GLN A CA 1
ATOM 651 C C . GLN A 1 84 ? 10.908 -3.304 -16.068 1.00 91.94 84 GLN A C 1
ATOM 653 O O . GLN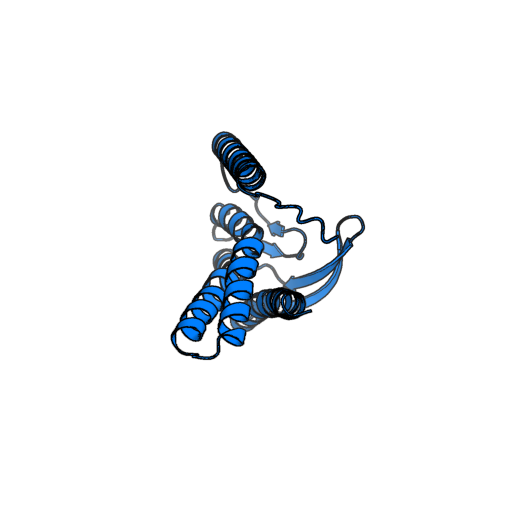 A 1 84 ? 10.145 -2.471 -15.582 1.00 91.94 84 GLN A O 1
ATOM 658 N N . ALA A 1 85 ? 10.627 -4.610 -16.064 1.00 93.00 85 ALA A N 1
ATOM 659 C CA . ALA A 1 85 ? 9.411 -5.148 -15.457 1.00 93.00 85 ALA A CA 1
ATOM 660 C C . ALA A 1 85 ? 9.353 -4.882 -13.941 1.00 93.00 85 ALA A C 1
ATOM 662 O O . ALA A 1 85 ? 8.312 -4.464 -13.440 1.00 93.00 85 ALA A O 1
ATOM 663 N N . LEU A 1 86 ? 10.471 -5.050 -13.227 1.00 95.31 86 LEU A N 1
ATOM 664 C CA . LEU A 1 86 ? 10.581 -4.747 -11.797 1.00 95.31 86 LEU A CA 1
ATOM 665 C C . LEU A 1 86 ? 10.431 -3.247 -11.510 1.00 95.31 86 LEU A C 1
ATOM 667 O O . LEU A 1 86 ? 9.808 -2.884 -10.517 1.00 95.31 86 LEU A O 1
ATOM 671 N N . SER A 1 87 ? 10.937 -2.370 -12.384 1.00 94.06 87 SER A N 1
ATOM 672 C CA . SER A 1 87 ? 10.711 -0.924 -12.274 1.00 94.06 87 SER A CA 1
ATOM 673 C C . SER A 1 87 ? 9.234 -0.570 -12.433 1.00 94.06 87 SER A C 1
ATOM 675 O O . SER A 1 87 ? 8.713 0.208 -11.639 1.00 94.06 87 SER A O 1
ATOM 677 N N . VAL A 1 88 ? 8.543 -1.161 -13.416 1.00 93.62 88 VAL A N 1
ATOM 678 C CA . VAL A 1 88 ? 7.090 -0.977 -13.573 1.00 93.62 88 VAL A CA 1
ATOM 679 C C . VAL A 1 88 ? 6.359 -1.480 -12.331 1.00 93.62 88 VAL A C 1
ATOM 681 O O . VAL A 1 88 ? 5.519 -0.755 -11.808 1.00 93.62 88 VAL A O 1
ATOM 684 N N . LEU A 1 89 ? 6.715 -2.661 -11.820 1.00 94.81 89 LEU A N 1
ATOM 685 C CA . LEU A 1 89 ? 6.126 -3.215 -10.602 1.00 94.81 89 LEU A CA 1
ATOM 686 C C . LEU A 1 89 ? 6.318 -2.279 -9.409 1.00 94.81 89 LEU A C 1
ATOM 688 O O . LEU A 1 89 ? 5.343 -1.939 -8.751 1.00 94.81 89 LEU A O 1
ATOM 692 N N . PHE A 1 90 ? 7.537 -1.796 -9.169 1.00 96.56 90 PHE A N 1
ATOM 693 C CA . PHE A 1 90 ? 7.830 -0.861 -8.083 1.00 96.56 90 PHE A CA 1
ATOM 694 C C . PHE A 1 90 ? 7.008 0.432 -8.190 1.00 96.56 90 PHE A C 1
ATOM 696 O O . PHE A 1 90 ? 6.345 0.824 -7.229 1.00 96.56 90 PHE A O 1
ATOM 703 N N . ILE A 1 91 ? 7.022 1.080 -9.361 1.00 95.19 91 ILE A N 1
ATOM 704 C CA . ILE A 1 91 ? 6.325 2.355 -9.587 1.00 95.19 91 ILE A CA 1
ATOM 705 C C . ILE A 1 91 ? 4.818 2.172 -9.405 1.00 95.19 91 ILE A C 1
ATOM 707 O O . ILE A 1 91 ? 4.181 2.938 -8.684 1.00 95.19 91 ILE A O 1
ATOM 711 N N . MET A 1 92 ? 4.252 1.145 -10.038 1.00 94.44 92 MET A N 1
ATOM 712 C CA . MET A 1 92 ? 2.810 0.921 -10.044 1.00 94.44 92 MET A CA 1
ATOM 713 C C . MET A 1 92 ? 2.298 0.416 -8.697 1.00 94.44 92 MET A C 1
ATOM 715 O O . MET A 1 92 ? 1.236 0.855 -8.271 1.00 94.44 92 MET A O 1
ATOM 719 N N . ASN A 1 93 ? 3.061 -0.423 -7.989 1.00 96.69 93 ASN A N 1
ATOM 720 C CA . ASN A 1 93 ? 2.750 -0.827 -6.618 1.00 96.69 93 ASN A CA 1
ATOM 721 C C . ASN A 1 93 ? 2.764 0.378 -5.670 1.00 96.69 93 ASN A C 1
ATOM 723 O O . ASN A 1 93 ? 1.832 0.565 -4.899 1.00 96.69 93 ASN A O 1
ATOM 727 N N . THR A 1 94 ? 3.785 1.235 -5.773 1.00 95.62 94 THR A N 1
ATOM 728 C CA . THR A 1 94 ? 3.894 2.444 -4.942 1.00 95.62 94 THR A CA 1
ATOM 729 C C . THR A 1 94 ? 2.736 3.406 -5.201 1.00 95.62 94 THR A C 1
ATOM 731 O O . THR A 1 94 ? 2.131 3.915 -4.260 1.00 95.62 94 THR A O 1
ATOM 734 N N . ALA A 1 95 ? 2.397 3.639 -6.474 1.00 92.31 95 ALA A N 1
ATOM 735 C CA . ALA A 1 95 ? 1.261 4.478 -6.844 1.00 92.31 95 ALA A CA 1
ATOM 736 C C . ALA A 1 95 ? -0.076 3.871 -6.377 1.00 92.31 95 ALA A C 1
ATOM 738 O O . ALA A 1 95 ? -0.912 4.585 -5.820 1.00 92.31 95 ALA A O 1
ATOM 739 N N . GLY A 1 96 ? -0.259 2.559 -6.562 1.00 90.69 96 GLY A N 1
ATOM 740 C CA . GLY A 1 96 ? -1.444 1.812 -6.132 1.00 90.69 96 GLY A CA 1
ATOM 741 C C . GLY A 1 96 ? -1.659 1.859 -4.619 1.00 90.69 96 GLY A C 1
ATOM 742 O O . GLY A 1 96 ? -2.762 2.159 -4.170 1.00 90.69 96 GLY A O 1
ATOM 743 N N . SER A 1 97 ? -0.586 1.725 -3.835 1.00 95.94 97 SER A N 1
ATOM 744 C CA . SER A 1 97 ? -0.633 1.803 -2.369 1.00 95.94 97 SER A CA 1
ATOM 745 C C . SER A 1 97 ? -0.930 3.191 -1.799 1.00 95.94 97 SER A C 1
ATOM 747 O O . SER A 1 97 ? -1.011 3.349 -0.582 1.00 95.94 97 SER A O 1
ATOM 749 N N . SER A 1 98 ? -1.127 4.222 -2.627 1.00 92.62 98 SER A N 1
ATOM 750 C CA . SER A 1 98 ? -1.598 5.521 -2.131 1.00 92.62 98 SER A CA 1
ATOM 751 C C . SER A 1 98 ? -2.935 5.401 -1.382 1.00 92.62 98 SER A C 1
ATOM 753 O O . SER A 1 98 ? -3.098 6.026 -0.334 1.00 92.62 98 SER A O 1
ATOM 755 N N . GLY A 1 99 ? -3.854 4.550 -1.857 1.00 89.94 99 GLY A N 1
ATOM 756 C CA . GLY A 1 99 ? -5.103 4.228 -1.158 1.00 89.94 99 GLY A CA 1
ATOM 757 C C . GLY A 1 99 ? -4.855 3.555 0.194 1.00 89.94 99 GLY A C 1
ATOM 758 O O . GLY A 1 99 ? -5.393 4.002 1.209 1.00 89.94 99 GLY A O 1
ATOM 759 N N . ASP A 1 100 ? -3.971 2.557 0.226 1.00 94.25 100 ASP A N 1
ATOM 760 C CA . ASP A 1 100 ? -3.596 1.837 1.449 1.00 94.25 100 ASP A CA 1
ATOM 761 C C . ASP A 1 100 ? -3.019 2.774 2.505 1.00 94.25 100 ASP A C 1
ATOM 763 O O . ASP A 1 100 ? -3.386 2.701 3.675 1.00 94.25 100 ASP A O 1
ATOM 767 N N . ILE A 1 101 ? -2.145 3.700 2.102 1.00 95.19 101 ILE A N 1
ATOM 768 C CA . ILE A 1 101 ? -1.552 4.688 3.008 1.00 95.19 101 ILE A CA 1
ATOM 769 C C . ILE A 1 101 ? -2.649 5.563 3.626 1.00 95.19 101 ILE A C 1
ATOM 771 O O . ILE A 1 101 ? -2.636 5.803 4.833 1.00 95.19 101 ILE A O 1
ATOM 775 N N . LEU A 1 102 ? -3.625 6.020 2.836 1.00 92.56 102 LEU A N 1
ATOM 776 C CA . LEU A 1 102 ? -4.735 6.832 3.345 1.00 92.56 102 LEU A CA 1
ATOM 777 C C . LEU A 1 102 ? -5.618 6.052 4.327 1.00 92.56 102 LEU A C 1
ATOM 779 O O . LEU A 1 102 ? -5.998 6.584 5.377 1.00 92.56 102 LEU A O 1
ATOM 783 N N . LEU A 1 103 ? -5.919 4.788 4.022 1.00 93.19 103 LEU A N 1
ATOM 784 C CA . LEU A 1 103 ? -6.667 3.912 4.924 1.00 93.19 103 LEU A CA 1
ATOM 785 C C . LEU A 1 103 ? -5.874 3.641 6.208 1.00 93.19 103 LEU A C 1
ATOM 787 O O . LEU A 1 103 ? -6.436 3.732 7.298 1.00 93.19 103 LEU A O 1
ATOM 791 N N . ALA A 1 104 ? -4.564 3.406 6.106 1.00 94.94 104 ALA A N 1
ATOM 792 C CA . ALA A 1 104 ? -3.682 3.205 7.249 1.00 94.94 104 ALA A CA 1
ATOM 793 C C . ALA A 1 104 ? -3.652 4.437 8.153 1.00 94.94 104 ALA A C 1
ATOM 795 O O . ALA A 1 104 ? -3.872 4.307 9.354 1.00 94.94 104 ALA A O 1
ATOM 796 N N . LEU A 1 105 ? -3.466 5.634 7.590 1.00 94.75 105 LEU A N 1
ATOM 797 C CA . LEU A 1 105 ? -3.466 6.891 8.345 1.00 94.75 105 LEU A CA 1
ATOM 798 C C . LEU A 1 105 ? -4.795 7.138 9.069 1.00 94.75 105 LEU A C 1
ATOM 800 O O . LEU A 1 105 ? -4.796 7.631 10.198 1.00 94.75 105 LEU A O 1
ATOM 804 N N . SER A 1 106 ? -5.917 6.773 8.443 1.00 93.12 106 SER A N 1
ATOM 805 C CA . SER A 1 106 ? -7.245 6.869 9.061 1.00 93.12 106 SER A CA 1
ATOM 806 C C . SER A 1 106 ? -7.384 5.870 10.214 1.00 93.12 106 SER A C 1
ATOM 808 O O . SER A 1 106 ? -7.742 6.246 11.330 1.00 93.12 106 SER A O 1
ATOM 810 N N . VAL A 1 107 ? -7.020 4.603 9.984 1.00 93.69 107 VAL A N 1
ATOM 811 C CA . VAL A 1 107 ? -7.132 3.531 10.986 1.00 93.69 107 VAL A CA 1
ATOM 812 C C . VAL A 1 107 ? -6.161 3.710 12.151 1.00 93.69 107 VAL A C 1
ATOM 814 O O . VAL A 1 107 ? -6.521 3.415 13.289 1.00 93.69 107 VAL A O 1
ATOM 817 N N . MET A 1 108 ? -4.970 4.272 11.924 1.00 94.19 108 MET A N 1
ATOM 818 C CA . MET A 1 108 ? -3.998 4.608 12.975 1.00 94.19 108 MET A CA 1
ATOM 819 C C . MET A 1 108 ? -4.577 5.520 14.063 1.00 94.19 108 MET A C 1
ATOM 821 O O . MET A 1 108 ? -4.110 5.478 15.201 1.00 94.19 108 MET A O 1
ATOM 825 N N . ARG A 1 109 ? -5.603 6.308 13.734 1.00 91.75 109 ARG A N 1
ATOM 826 C CA . ARG A 1 109 ? -6.260 7.257 14.640 1.00 91.75 109 ARG A CA 1
ATOM 827 C C . ARG A 1 109 ? -7.513 6.699 15.321 1.00 91.75 109 ARG A C 1
ATOM 829 O O . ARG A 1 109 ? -8.107 7.390 16.142 1.00 91.75 109 ARG A O 1
ATOM 836 N N . ILE A 1 110 ? -7.920 5.473 14.997 1.00 91.25 110 ILE A N 1
ATOM 837 C CA . ILE A 1 110 ? -9.013 4.779 15.686 1.00 91.25 110 ILE A CA 1
ATOM 838 C C . ILE A 1 110 ? -8.488 4.195 17.013 1.00 91.25 110 ILE A C 1
ATOM 840 O O . ILE A 1 110 ? -7.288 3.945 17.164 1.00 91.25 110 ILE A O 1
ATOM 844 N N . SER A 1 111 ? -9.383 3.969 17.978 1.00 89.56 111 SER A N 1
ATOM 845 C CA . SER A 1 111 ? -9.090 3.262 19.233 1.00 89.56 111 SER A CA 1
ATOM 846 C C . SER A 1 111 ? -8.451 1.879 19.007 1.00 89.56 111 SER A C 1
ATOM 848 O O . SER A 1 111 ? -8.765 1.191 18.037 1.00 89.56 111 SER A O 1
ATOM 850 N N . GLU A 1 112 ? -7.549 1.458 19.900 1.00 88.50 112 GLU A N 1
ATOM 851 C CA . GLU A 1 112 ? -6.795 0.192 19.782 1.00 88.50 112 GLU A CA 1
ATOM 852 C C . GLU A 1 112 ? -7.675 -1.066 19.886 1.00 88.50 112 GLU A C 1
ATOM 854 O O . GLU A 1 112 ? -7.337 -2.101 19.311 1.00 88.50 112 GLU A O 1
ATOM 859 N N . ASP A 1 113 ? -8.806 -0.976 20.589 1.00 89.75 113 ASP A N 1
ATOM 860 C CA . ASP A 1 113 ? -9.812 -2.035 20.744 1.00 89.75 113 ASP A CA 1
ATOM 861 C C . ASP A 1 113 ? -10.794 -2.114 19.563 1.00 89.75 113 ASP A C 1
ATOM 863 O O . ASP A 1 113 ? -11.655 -2.996 19.525 1.00 89.75 113 ASP A O 1
ATOM 867 N N . ALA A 1 114 ? -10.687 -1.203 18.591 1.00 89.19 114 ALA A N 1
ATOM 868 C CA . ALA A 1 114 ? -11.581 -1.192 17.449 1.00 89.19 114 ALA A CA 1
ATOM 869 C C . ALA A 1 114 ? -11.341 -2.382 16.515 1.00 89.19 114 ALA A C 1
ATOM 871 O O . ALA A 1 114 ? -10.211 -2.821 16.264 1.00 89.19 114 ALA A O 1
ATOM 872 N N . LEU A 1 115 ? -12.449 -2.855 15.954 1.00 91.69 115 LEU A N 1
ATOM 873 C CA . LEU A 1 115 ? -12.477 -3.863 14.912 1.00 91.69 115 LEU A CA 1
ATOM 874 C C . LEU A 1 115 ? -12.842 -3.189 13.593 1.00 91.69 115 LEU A C 1
ATOM 876 O O . LEU A 1 115 ? -13.846 -2.481 13.507 1.00 91.69 115 LEU A O 1
ATOM 880 N N . VAL A 1 116 ? -12.004 -3.418 12.587 1.00 90.69 116 VAL A N 1
ATOM 881 C CA . VAL A 1 116 ? -12.161 -2.904 11.227 1.00 90.69 116 VAL A CA 1
ATOM 882 C C . VAL A 1 116 ? -12.675 -4.029 10.340 1.00 90.69 116 VAL A C 1
ATOM 884 O O . VAL A 1 116 ? -12.073 -5.097 10.263 1.00 90.69 116 VAL A O 1
ATOM 887 N N . GLU A 1 117 ? -13.787 -3.796 9.666 1.00 87.69 117 GLU A N 1
ATOM 888 C CA . GLU A 1 117 ? -14.307 -4.651 8.612 1.00 87.69 117 GLU A CA 1
ATOM 889 C C . GLU A 1 117 ? -13.967 -4.045 7.257 1.00 87.69 117 GLU A C 1
ATOM 891 O O . GLU A 1 117 ? -14.311 -2.897 6.971 1.00 87.69 117 GLU A O 1
ATOM 896 N N . ASP A 1 118 ? -13.311 -4.839 6.417 1.00 83.75 118 ASP A N 1
ATOM 897 C CA . ASP A 1 118 ? -12.921 -4.435 5.075 1.00 83.75 118 ASP A CA 1
ATOM 898 C C . ASP A 1 118 ? -13.819 -5.104 4.033 1.00 83.75 118 ASP A C 1
ATOM 900 O O . ASP A 1 118 ? -13.878 -6.333 3.931 1.00 83.75 118 ASP A O 1
ATOM 904 N N . TYR A 1 119 ? -14.546 -4.284 3.277 1.00 76.12 119 TYR A N 1
ATOM 905 C CA . TYR A 1 119 ? -15.405 -4.712 2.173 1.00 76.12 119 TYR A CA 1
ATOM 906 C C . TYR A 1 119 ? -14.707 -4.548 0.813 1.00 76.12 119 TYR A C 1
ATOM 908 O O . TYR A 1 119 ? -15.341 -4.699 -0.230 1.00 76.12 119 TYR A O 1
ATOM 916 N N . GLY A 1 120 ? -13.419 -4.198 0.817 1.00 68.50 120 GLY A N 1
ATOM 917 C CA . GLY A 1 120 ? -12.546 -3.964 -0.329 1.00 68.50 120 GLY A CA 1
ATOM 918 C C . GLY A 1 120 ? -12.815 -2.667 -1.089 1.00 68.50 120 GLY A C 1
ATOM 919 O O . GLY A 1 120 ? -11.910 -2.104 -1.691 1.00 68.50 120 GLY A O 1
ATOM 920 N N . THR A 1 121 ? -14.039 -2.139 -1.039 1.00 68.81 121 THR A N 1
ATOM 921 C CA . THR A 1 121 ? -14.375 -0.818 -1.602 1.00 68.81 121 THR A CA 1
ATOM 922 C C . THR A 1 121 ? -14.604 0.239 -0.526 1.00 68.81 121 THR A C 1
ATOM 924 O O . THR A 1 121 ? -14.686 1.429 -0.824 1.00 68.81 121 THR A O 1
ATOM 927 N N . MET A 1 122 ? -14.779 -0.199 0.717 1.00 77.38 122 MET A N 1
ATOM 928 C CA . MET A 1 122 ? -15.002 0.639 1.884 1.00 77.38 122 MET A CA 1
ATOM 929 C C . MET A 1 122 ? -14.602 -0.122 3.141 1.00 77.38 122 MET A C 1
ATOM 931 O O . MET A 1 122 ? -14.708 -1.349 3.192 1.00 77.38 122 MET A O 1
ATOM 935 N N . ILE A 1 123 ? -14.226 0.630 4.170 1.00 85.06 123 ILE A N 1
ATOM 936 C CA . ILE A 1 123 ? -14.048 0.095 5.512 1.00 85.06 123 ILE A CA 1
ATOM 937 C C . ILE A 1 123 ? -15.146 0.587 6.436 1.00 85.06 123 ILE A C 1
ATOM 939 O O . ILE A 1 123 ? -15.596 1.730 6.348 1.00 85.06 123 ILE A O 1
ATOM 943 N N . VAL A 1 124 ? -15.552 -0.290 7.341 1.00 86.69 124 VAL A N 1
ATOM 944 C CA . VAL A 1 124 ? -16.460 0.020 8.441 1.00 86.69 124 VAL A CA 1
ATOM 945 C C . VAL A 1 124 ? -15.743 -0.345 9.726 1.00 86.69 124 VAL A C 1
ATOM 947 O O . VAL A 1 124 ? -15.027 -1.338 9.783 1.00 86.69 124 VAL A O 1
ATOM 950 N N . ALA A 1 125 ? -15.908 0.455 10.768 1.00 86.00 125 ALA A N 1
ATOM 951 C CA . ALA A 1 125 ? -15.401 0.119 12.086 1.00 86.00 125 ALA A CA 1
ATOM 952 C C . ALA A 1 125 ? -16.512 0.286 13.116 1.00 86.00 125 ALA A C 1
ATOM 954 O O . ALA A 1 125 ? -17.422 1.098 12.950 1.00 86.00 125 ALA A O 1
ATOM 955 N N . ASN A 1 126 ? -16.406 -0.448 14.220 1.00 84.31 126 ASN A N 1
ATOM 956 C CA . ASN A 1 126 ? -17.300 -0.303 15.373 1.00 84.31 126 ASN A CA 1
ATOM 957 C C . ASN A 1 126 ? -17.088 1.014 16.155 1.00 84.31 126 ASN A C 1
ATOM 959 O O . ASN A 1 126 ? -17.733 1.249 17.176 1.00 84.31 126 ASN A O 1
ATOM 963 N N . LYS A 1 127 ? -16.165 1.863 15.694 1.00 85.31 127 LYS A N 1
ATOM 964 C CA . LYS A 1 127 ? -15.845 3.192 16.218 1.00 85.31 127 LYS A CA 1
ATOM 965 C C . LYS A 1 127 ? -15.753 4.181 15.044 1.00 85.31 127 LYS A C 1
ATOM 967 O O . LYS A 1 127 ? -15.450 3.748 13.931 1.00 85.31 127 LYS A O 1
ATOM 972 N N . PRO A 1 128 ? -15.966 5.493 15.262 1.00 86.94 128 PRO A N 1
ATOM 973 C CA . PRO A 1 128 ? -15.812 6.493 14.208 1.00 86.94 128 PRO A CA 1
ATOM 974 C C . PRO A 1 128 ? -14.424 6.437 13.562 1.00 86.94 128 PRO A C 1
ATOM 976 O O . PRO A 1 128 ? -13.411 6.393 14.262 1.00 86.94 128 PRO A O 1
ATOM 979 N N . ILE A 1 129 ? -14.387 6.461 12.229 1.00 87.75 129 ILE A N 1
ATOM 980 C CA . ILE A 1 129 ? -13.151 6.519 11.447 1.00 87.75 129 ILE A CA 1
ATOM 981 C C . ILE A 1 129 ? -12.848 7.996 11.174 1.00 87.75 129 ILE A C 1
ATOM 983 O O . ILE A 1 129 ? -13.581 8.631 10.413 1.00 87.75 1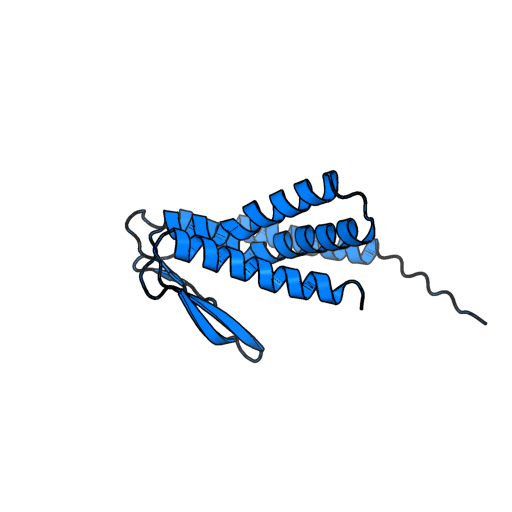29 ILE A O 1
ATOM 987 N N . PRO A 1 130 ? -11.818 8.581 11.803 1.00 89.88 130 PRO A N 1
ATOM 988 C CA . PRO A 1 130 ? -11.465 9.975 11.571 1.00 89.88 13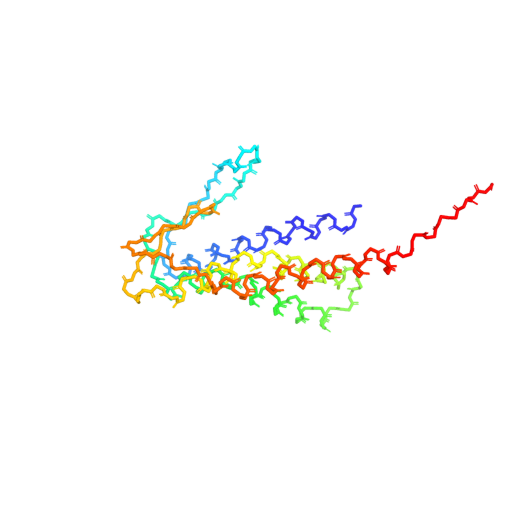0 PRO A CA 1
ATOM 989 C C . PRO A 1 130 ? -10.805 10.146 10.197 1.00 89.88 130 PRO A C 1
ATOM 991 O O . PRO A 1 130 ? -10.290 9.194 9.608 1.00 89.88 130 PRO A O 1
ATOM 994 N N . SER A 1 131 ? -10.763 11.384 9.701 1.00 89.44 131 SER A N 1
ATOM 995 C CA . SER A 1 131 ? -10.042 11.694 8.465 1.00 89.44 131 SER A CA 1
ATOM 996 C C . SER A 1 131 ? -8.538 11.383 8.600 1.00 89.44 131 SER A C 1
ATOM 998 O O . SER A 1 131 ? -7.969 11.543 9.689 1.00 89.44 131 SER A O 1
ATOM 1000 N N . PRO A 1 132 ? -7.846 10.999 7.506 1.00 90.31 132 PRO A N 1
ATOM 1001 C CA . PRO A 1 132 ? -6.415 10.670 7.539 1.00 90.31 132 PRO A CA 1
ATOM 1002 C C . PRO A 1 132 ? -5.524 11.885 7.823 1.00 90.31 132 PRO A C 1
ATOM 1004 O O . PRO A 1 132 ? -4.395 11.743 8.287 1.00 90.31 132 PRO A O 1
ATOM 1007 N N . TYR A 1 133 ? -6.018 13.096 7.563 1.00 91.00 133 TYR A N 1
ATOM 1008 C CA . TYR A 1 133 ? -5.330 14.367 7.788 1.00 91.00 133 TYR A CA 1
ATOM 1009 C C . TYR A 1 133 ? -6.333 15.527 7.875 1.00 91.00 133 TYR A C 1
ATOM 1011 O O . TYR A 1 133 ? -7.526 15.352 7.619 1.00 91.00 133 TYR A O 1
ATOM 1019 N N . SER A 1 134 ? -5.857 16.707 8.283 1.00 93.19 134 SER A N 1
ATOM 1020 C CA . SER A 1 134 ? -6.677 17.919 8.388 1.00 93.19 134 SER A CA 1
ATOM 1021 C C . SER A 1 134 ? -6.994 18.521 7.015 1.00 93.19 134 SER A C 1
ATOM 1023 O O . SER A 1 134 ? -6.314 18.247 6.024 1.00 93.19 134 SER A O 1
ATOM 1025 N N . GLU A 1 135 ? -7.999 19.394 6.950 1.00 92.56 135 GLU A N 1
ATOM 1026 C CA . GLU A 1 135 ? -8.395 20.069 5.705 1.00 92.56 135 GLU A CA 1
ATOM 1027 C C . GLU A 1 135 ? -7.263 20.893 5.081 1.00 92.56 135 GLU A C 1
ATOM 1029 O O . GLU A 1 135 ? -7.092 20.886 3.864 1.00 92.56 135 GLU A O 1
ATOM 1034 N N . ARG A 1 136 ? -6.429 21.540 5.906 1.00 95.31 136 ARG A N 1
ATOM 1035 C CA . ARG A 1 136 ? -5.260 22.295 5.427 1.00 95.31 136 ARG A CA 1
ATOM 1036 C C . ARG A 1 136 ? -4.254 21.390 4.723 1.00 95.31 136 ARG A C 1
ATOM 1038 O O . ARG A 1 136 ? -3.788 21.720 3.638 1.00 95.31 136 ARG A O 1
ATOM 1045 N N . VAL A 1 137 ? -3.954 20.230 5.312 1.00 93.25 137 VAL A N 1
ATOM 1046 C CA . VAL A 1 137 ? -3.062 19.238 4.692 1.00 93.25 137 VAL A CA 1
ATOM 1047 C C . VAL A 1 137 ? -3.684 18.700 3.404 1.00 93.25 137 VAL A C 1
ATOM 1049 O O . VAL A 1 137 ? -2.996 18.614 2.393 1.00 93.25 137 VAL A O 1
ATOM 1052 N N . SER A 1 138 ? -4.994 18.427 3.406 1.00 92.19 138 SER A N 1
ATOM 1053 C CA . SER A 1 138 ? -5.741 18.029 2.204 1.00 92.19 138 SER A CA 1
ATOM 1054 C C . SER A 1 138 ? -5.575 19.039 1.067 1.00 92.19 138 SER A C 1
ATOM 1056 O O . SER A 1 138 ? -5.288 18.657 -0.066 1.00 92.19 138 SER A O 1
ATOM 1058 N N . LEU A 1 139 ? -5.716 20.333 1.368 1.00 94.75 139 LEU A N 1
ATOM 1059 C CA . LEU A 1 139 ? -5.542 21.408 0.395 1.00 94.75 139 LEU A CA 1
ATOM 1060 C C . LEU A 1 139 ? -4.113 21.443 -0.157 1.00 94.75 139 LEU A C 1
ATOM 1062 O O . LEU A 1 139 ? -3.938 21.481 -1.371 1.00 94.75 139 LEU A O 1
ATOM 1066 N N . ILE A 1 140 ? -3.101 21.371 0.713 1.00 95.81 140 ILE A N 1
ATOM 1067 C CA . ILE A 1 140 ? -1.689 21.373 0.302 1.00 95.81 140 ILE A CA 1
ATOM 1068 C C . ILE A 1 140 ? -1.392 20.187 -0.621 1.00 95.81 140 ILE A C 1
ATOM 1070 O O . ILE A 1 140 ? -0.834 20.381 -1.698 1.00 95.81 140 ILE A O 1
ATOM 1074 N N . VAL A 1 141 ? -1.811 18.973 -0.249 1.00 91.56 141 VAL A N 1
ATOM 1075 C CA . VAL A 1 141 ? -1.607 17.767 -1.069 1.00 91.56 141 VAL A CA 1
ATOM 1076 C C . VAL A 1 141 ? -2.260 17.921 -2.443 1.00 91.56 141 VAL A C 1
ATOM 1078 O O . VAL A 1 141 ? -1.637 17.606 -3.455 1.00 91.56 141 VAL A O 1
ATOM 1081 N N . LYS A 1 142 ? -3.484 18.462 -2.506 1.00 92.06 142 LYS A N 1
ATOM 1082 C CA . LYS A 1 142 ? -4.176 18.725 -3.778 1.00 92.06 142 LYS A CA 1
ATOM 1083 C C . LYS A 1 142 ? -3.423 19.736 -4.642 1.00 92.06 142 LYS A C 1
ATOM 1085 O O . LYS A 1 142 ? -3.253 19.496 -5.834 1.00 92.06 142 LYS A O 1
ATOM 1090 N N . LEU A 1 143 ? -2.952 20.837 -4.057 1.00 96.69 143 LEU A N 1
ATOM 1091 C CA . LEU A 1 143 ? -2.185 21.855 -4.781 1.00 96.69 143 LEU A CA 1
ATOM 1092 C C . LEU A 1 143 ? -0.869 21.290 -5.326 1.00 96.69 143 LEU A C 1
ATOM 1094 O O . LEU A 1 143 ? -0.545 21.521 -6.489 1.00 96.69 143 LEU A O 1
ATOM 1098 N N . LEU A 1 144 ? -0.147 20.501 -4.526 1.00 95.12 144 LEU A N 1
ATOM 1099 C CA . LEU A 1 144 ? 1.080 19.831 -4.961 1.00 95.12 144 LEU A CA 1
ATOM 1100 C C . LEU A 1 144 ? 0.816 18.832 -6.093 1.00 95.12 144 LEU A C 1
ATOM 1102 O O . LEU A 1 144 ? 1.573 18.798 -7.060 1.00 95.12 144 LEU A O 1
ATOM 1106 N N . ALA A 1 145 ? -0.269 18.057 -6.015 1.00 90.81 145 ALA A N 1
ATOM 1107 C CA . ALA A 1 145 ? -0.654 17.131 -7.078 1.00 90.81 145 ALA A CA 1
ATOM 1108 C C . ALA A 1 145 ? -0.975 17.867 -8.391 1.00 90.81 145 ALA A C 1
ATOM 1110 O O . ALA A 1 145 ? -0.498 17.466 -9.452 1.00 90.81 145 ALA A O 1
ATOM 1111 N N . ILE A 1 146 ? -1.725 18.973 -8.323 1.00 94.69 146 ILE A N 1
ATOM 1112 C CA . ILE A 1 146 ? -2.016 19.821 -9.490 1.00 94.69 146 ILE A CA 1
ATOM 1113 C C . ILE A 1 146 ? -0.717 20.372 -10.084 1.00 94.69 146 ILE A C 1
ATOM 1115 O O . ILE A 1 146 ? -0.503 20.266 -11.290 1.00 94.69 146 ILE A O 1
ATOM 1119 N N . LEU A 1 147 ? 0.175 20.910 -9.249 1.00 95.19 147 LEU A N 1
ATOM 1120 C CA . LEU A 1 147 ? 1.459 21.443 -9.698 1.00 95.19 147 LEU A CA 1
ATOM 1121 C C . LEU A 1 147 ? 2.322 20.370 -10.375 1.00 95.19 147 LEU A C 1
ATOM 1123 O O . LEU A 1 147 ? 2.927 20.637 -11.414 1.00 95.19 147 LEU A O 1
ATOM 1127 N N . ALA A 1 148 ? 2.356 19.153 -9.828 1.00 90.88 148 ALA A N 1
ATOM 1128 C CA . ALA A 1 148 ? 3.082 18.034 -10.420 1.00 90.88 148 ALA A CA 1
ATOM 1129 C C . ALA A 1 148 ? 2.529 17.672 -11.808 1.00 90.88 148 ALA A C 1
ATOM 1131 O O . ALA A 1 148 ? 3.303 17.518 -12.752 1.00 90.88 148 ALA A O 1
ATOM 1132 N N . VAL A 1 149 ? 1.201 17.609 -11.965 1.00 90.25 149 VAL A N 1
ATOM 1133 C CA . VAL A 1 149 ? 0.554 17.358 -13.265 1.00 90.25 149 VAL A CA 1
ATOM 1134 C C . VAL A 1 149 ? 0.869 18.471 -14.266 1.00 90.25 149 VAL A C 1
ATOM 1136 O O . VAL A 1 149 ? 1.259 18.179 -15.394 1.00 90.25 149 VAL A O 1
ATOM 1139 N N . LEU A 1 150 ? 0.764 19.740 -13.860 1.00 91.94 150 LEU A N 1
ATOM 1140 C CA . LEU A 1 150 ? 1.104 20.879 -14.719 1.00 91.94 150 LEU A CA 1
ATOM 1141 C C . LEU A 1 150 ? 2.569 20.836 -15.161 1.00 91.94 150 LEU A C 1
ATOM 1143 O O . LEU A 1 150 ? 2.869 21.028 -16.337 1.00 91.94 150 LEU A O 1
ATOM 1147 N N . THR A 1 151 ? 3.475 20.522 -14.236 1.00 90.88 151 THR A N 1
ATOM 1148 C CA . THR A 1 151 ? 4.906 20.380 -14.527 1.00 90.88 151 THR A CA 1
ATOM 1149 C C . THR A 1 151 ? 5.148 19.256 -15.530 1.00 90.88 151 THR A C 1
ATOM 1151 O O . THR A 1 151 ? 5.883 19.450 -16.495 1.00 90.88 151 THR A O 1
ATOM 1154 N N . LEU A 1 152 ? 4.491 18.103 -15.359 1.00 88.38 152 LEU A N 1
ATOM 1155 C CA . LEU A 1 152 ? 4.577 17.002 -16.316 1.00 88.38 152 LEU A CA 1
ATOM 1156 C C . LEU A 1 152 ? 4.106 17.436 -17.704 1.00 88.38 152 LEU A C 1
ATOM 1158 O O . LEU A 1 152 ? 4.832 17.196 -18.659 1.00 88.38 152 LEU A O 1
ATOM 1162 N N . ILE A 1 153 ? 2.962 18.121 -17.818 1.00 87.50 153 ILE A N 1
ATOM 1163 C CA . ILE A 1 153 ? 2.431 18.615 -19.101 1.00 87.50 153 ILE A CA 1
ATOM 1164 C C . ILE A 1 153 ? 3.425 19.562 -19.787 1.00 87.50 153 ILE A C 1
ATOM 1166 O O . ILE A 1 153 ? 3.696 19.405 -20.975 1.00 87.50 153 ILE A O 1
ATOM 1170 N N . VAL A 1 154 ? 3.998 20.515 -19.047 1.00 87.94 154 VAL A N 1
ATOM 1171 C CA . VAL A 1 154 ? 4.959 21.491 -19.591 1.00 87.94 154 VAL A CA 1
ATOM 1172 C C . VAL A 1 154 ? 6.264 20.818 -20.030 1.00 87.94 154 VAL A C 1
ATOM 1174 O O . VAL A 1 154 ? 6.843 21.186 -21.053 1.00 87.94 154 VAL A O 1
ATOM 1177 N N . LEU A 1 155 ? 6.740 19.826 -19.273 1.00 88.31 155 LEU A N 1
ATOM 1178 C CA . LEU A 1 155 ? 7.978 19.105 -19.578 1.00 88.31 155 LEU A CA 1
ATOM 1179 C C . LEU A 1 155 ? 7.804 18.034 -20.664 1.00 88.31 155 LEU A C 1
ATOM 1181 O O . LEU A 1 155 ? 8.794 17.648 -21.293 1.00 88.31 155 LEU A O 1
ATOM 1185 N N . PHE A 1 156 ? 6.578 17.563 -20.918 1.00 78.94 156 PHE A N 1
ATOM 1186 C CA . PHE A 1 156 ? 6.281 16.571 -21.951 1.00 78.94 156 PHE A CA 1
ATOM 1187 C C . PHE A 1 156 ? 6.398 17.189 -23.354 1.00 78.94 156 PHE A C 1
ATOM 1189 O O . PHE A 1 156 ? 5.421 17.555 -24.004 1.00 78.94 156 PHE A O 1
ATOM 1196 N N . LYS A 1 157 ? 7.629 17.316 -23.856 1.00 72.12 157 LYS A N 1
ATOM 1197 C CA . LYS A 1 157 ? 7.892 17.779 -25.223 1.00 72.12 157 LYS A CA 1
ATOM 1198 C C . LYS A 1 157 ? 7.526 16.689 -26.232 1.00 72.12 157 LYS A C 1
ATOM 1200 O O . LYS A 1 157 ? 8.330 15.801 -26.511 1.00 72.12 157 LYS A O 1
ATOM 1205 N N . VAL A 1 158 ? 6.338 16.778 -26.826 1.00 63.41 158 VAL A N 1
ATOM 1206 C CA . VAL A 1 158 ? 5.967 15.952 -27.983 1.00 63.41 158 VAL A CA 1
ATOM 1207 C C . VAL A 1 158 ? 6.659 16.517 -29.225 1.00 63.41 158 VAL A C 1
ATOM 1209 O O . VAL A 1 158 ? 6.260 17.548 -29.759 1.00 63.41 158 VAL A O 1
ATOM 1212 N N . LYS A 1 159 ? 7.723 15.856 -29.695 1.00 67.44 159 LYS A N 1
ATOM 1213 C CA . LYS A 1 159 ? 8.288 16.130 -31.024 1.00 67.44 159 LYS A CA 1
ATOM 1214 C C . LYS A 1 159 ? 7.472 15.368 -32.066 1.00 67.44 159 LYS A C 1
ATOM 1216 O O . LYS A 1 159 ? 7.590 14.150 -32.161 1.00 67.44 159 LYS A O 1
ATOM 1221 N N . VAL A 1 160 ? 6.662 16.079 -32.849 1.00 56.91 160 VAL A N 1
ATOM 1222 C CA . VAL A 1 160 ? 6.003 15.508 -34.031 1.00 56.91 160 VAL A CA 1
ATOM 1223 C C . VAL A 1 160 ? 7.014 15.511 -35.174 1.00 56.91 160 VAL A C 1
ATOM 1225 O O . VAL A 1 160 ? 7.370 16.567 -35.690 1.00 56.91 160 VAL A O 1
ATOM 1228 N N . ILE A 1 161 ? 7.516 14.334 -35.538 1.00 71.75 161 ILE A N 1
ATOM 1229 C CA . ILE A 1 161 ? 8.349 14.158 -36.730 1.00 71.75 161 ILE A CA 1
ATOM 1230 C C . ILE A 1 161 ? 7.408 13.748 -37.861 1.00 71.75 161 ILE A C 1
ATOM 1232 O O . ILE A 1 161 ? 6.846 12.656 -37.829 1.00 71.75 161 ILE A O 1
ATOM 1236 N N . VAL A 1 162 ? 7.215 14.631 -38.842 1.00 64.00 162 VAL A N 1
ATOM 1237 C CA . VAL A 1 162 ? 6.500 14.291 -40.077 1.00 64.00 162 VAL A CA 1
ATOM 1238 C C . VAL A 1 162 ? 7.489 13.572 -40.987 1.00 64.00 162 VAL A C 1
ATOM 1240 O O . VAL A 1 162 ? 8.433 14.184 -41.484 1.00 64.00 162 VAL A O 1
ATOM 1243 N N . VAL A 1 163 ? 7.300 12.266 -41.163 1.00 67.88 163 VAL A N 1
ATOM 1244 C CA . VAL A 1 163 ? 8.030 11.490 -42.170 1.00 67.88 163 VAL A CA 1
ATOM 1245 C C . VAL A 1 163 ? 7.365 11.778 -43.518 1.00 67.88 163 VAL A C 1
ATOM 1247 O O . VAL A 1 163 ? 6.168 11.532 -43.661 1.00 67.88 163 VAL A O 1
ATOM 1250 N N . LYS A 1 164 ? 8.115 12.381 -44.446 1.00 56.25 164 LYS A N 1
ATOM 1251 C CA . LYS A 1 164 ? 7.714 12.537 -45.851 1.00 56.25 164 LYS A CA 1
ATOM 1252 C C . LYS A 1 164 ? 7.978 11.253 -46.621 1.00 56.25 164 LYS A C 1
ATOM 1254 O O . LYS A 1 164 ? 9.014 10.618 -46.327 1.00 56.25 164 LYS A O 1
#

Secondary structure (DSSP, 8-state):
-TTHHHHHHHHHHHHHHHHHHHHHTT--EEEEEEEETTEEEEEEEESSPEEHHHHHHHHHHHHHHHHHHHHHHHHH---HHHHHHHHHHHHHHHHHTHHHHHHHHHHTTS-TT-EEEE-SS-EEESS----SS-HHHHHHHHHHHHHHHHHHHHH---------

Foldseek 3Di:
DLLVVLLVVLVVVLVVQLVVLCVVVVWDKDWDWDDDPHDIDTFIWTPWFDQLVSLLCSLCRLLPPLLVVLVVCLVPPPDPSSNVSSVSSNVNSNVVSVVSLQQNLQSVPDDRPKTWTCPRVDIDIPTDRDGSDDPVVVVVVVVVVVVVVVVCVVPPDDDDDDDD

Radius of gyration: 19.03 Å; chains: 1; bounding box: 42×38×67 Å